Protein AF-A0A5K3EYW5-F1 (afdb_monomer)

Structure (mmCIF, N/CA/C/O backbone):
data_AF-A0A5K3EYW5-F1
#
_entry.id   AF-A0A5K3EYW5-F1
#
loop_
_atom_site.group_PDB
_atom_site.id
_atom_site.type_symbol
_atom_site.label_atom_id
_atom_site.label_alt_id
_atom_site.label_comp_id
_atom_site.label_asym_id
_atom_site.label_entity_id
_atom_site.label_seq_id
_atom_site.pdbx_PDB_ins_code
_atom_site.Cartn_x
_atom_site.Cartn_y
_atom_site.Cartn_z
_atom_site.occupancy
_atom_site.B_iso_or_equiv
_atom_site.auth_seq_id
_atom_site.auth_comp_id
_atom_site.auth_asym_id
_atom_site.auth_atom_id
_atom_site.pdbx_PDB_model_num
ATOM 1 N N . GLU A 1 1 ? -12.334 5.133 -18.309 1.00 54.31 1 GLU A N 1
ATOM 2 C CA . GLU A 1 1 ? -11.053 5.643 -17.779 1.00 54.31 1 GLU A CA 1
ATOM 3 C C . GLU A 1 1 ? -10.154 4.453 -17.454 1.00 54.31 1 GLU A C 1
ATOM 5 O O . GLU A 1 1 ? -10.692 3.412 -17.082 1.00 54.31 1 GLU A O 1
ATOM 10 N N . ALA A 1 2 ? -8.842 4.527 -17.692 1.00 65.31 2 ALA A N 1
ATOM 11 C CA . ALA A 1 2 ? -7.952 3.389 -17.445 1.00 65.31 2 ALA A CA 1
ATOM 12 C C . ALA A 1 2 ? -7.835 3.119 -15.934 1.00 65.31 2 ALA A C 1
ATOM 14 O O . ALA A 1 2 ? -7.694 4.049 -15.148 1.00 65.31 2 ALA A O 1
ATOM 15 N N . ALA A 1 3 ? -7.890 1.850 -15.519 1.00 84.19 3 ALA A N 1
ATOM 16 C CA . ALA A 1 3 ? -7.884 1.476 -14.099 1.00 84.19 3 ALA A CA 1
ATOM 17 C C . ALA A 1 3 ? -6.534 1.712 -13.394 1.00 84.19 3 ALA A C 1
ATOM 19 O O . ALA A 1 3 ? -6.457 1.608 -12.171 1.00 84.19 3 ALA A O 1
ATOM 20 N N . TYR A 1 4 ? -5.471 1.965 -14.156 1.00 91.25 4 TYR A N 1
ATOM 21 C CA . TYR A 1 4 ? -4.128 2.223 -13.658 1.00 91.25 4 TYR A CA 1
ATOM 22 C C . TYR A 1 4 ? -3.343 3.093 -14.642 1.00 91.25 4 TYR A C 1
ATOM 24 O O . TYR A 1 4 ? -3.682 3.172 -15.824 1.00 91.25 4 TYR A O 1
ATOM 32 N N . ASN A 1 5 ? -2.272 3.712 -14.152 1.00 94.25 5 ASN A N 1
ATOM 33 C CA . ASN A 1 5 ? -1.350 4.525 -14.936 1.00 94.25 5 ASN A CA 1
ATOM 34 C C . ASN A 1 5 ? 0.099 4.122 -14.633 1.00 94.25 5 ASN A C 1
ATOM 36 O O . ASN A 1 5 ? 0.437 3.852 -13.481 1.00 94.25 5 ASN A O 1
ATOM 40 N N . ILE A 1 6 ? 0.951 4.093 -15.657 1.00 94.44 6 ILE A N 1
ATOM 41 C CA . ILE A 1 6 ? 2.377 3.769 -15.533 1.00 94.44 6 ILE A CA 1
ATOM 42 C C . ILE A 1 6 ? 3.174 4.945 -16.085 1.00 94.44 6 ILE A C 1
ATOM 44 O O . ILE A 1 6 ? 3.004 5.326 -17.240 1.00 94.44 6 ILE A O 1
ATOM 48 N N . VAL A 1 7 ? 4.064 5.494 -15.265 1.00 95.75 7 VAL A N 1
ATOM 49 C CA . VAL A 1 7 ? 4.942 6.610 -15.618 1.00 95.75 7 VAL A CA 1
ATOM 50 C C . VAL A 1 7 ? 6.385 6.150 -15.476 1.00 95.75 7 VAL A C 1
ATOM 52 O O . VAL A 1 7 ? 6.764 5.607 -14.441 1.00 95.75 7 VAL A O 1
ATOM 55 N N . LEU A 1 8 ? 7.178 6.359 -16.523 1.00 95.81 8 LEU A N 1
ATOM 56 C CA . LEU A 1 8 ? 8.607 6.057 -16.555 1.00 95.81 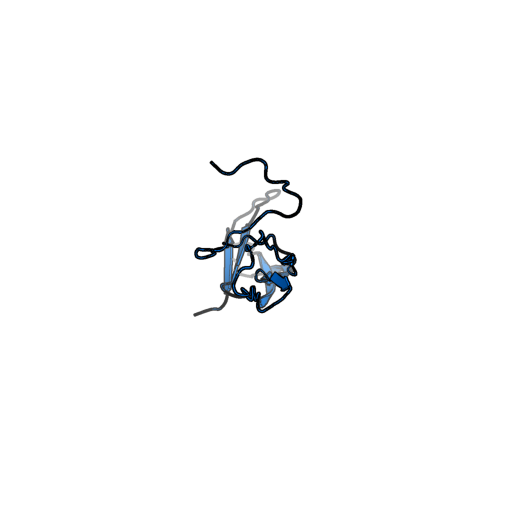8 LEU A CA 1
ATOM 57 C C . LEU A 1 8 ? 9.367 7.345 -16.867 1.00 95.81 8 LEU A C 1
ATOM 59 O O . LEU A 1 8 ? 9.082 7.971 -17.885 1.00 95.81 8 LEU A O 1
ATOM 63 N N . GLU A 1 9 ? 10.323 7.727 -16.025 1.00 96.12 9 GLU A N 1
ATOM 64 C CA . GLU A 1 9 ? 11.085 8.974 -16.169 1.00 96.12 9 GLU A CA 1
ATOM 65 C C . GLU A 1 9 ? 12.578 8.746 -15.857 1.00 96.12 9 GLU A C 1
ATOM 67 O O . GLU A 1 9 ? 12.886 8.349 -14.732 1.00 96.12 9 GLU A O 1
ATOM 72 N N . PRO A 1 10 ? 13.510 9.000 -16.800 1.00 94.75 10 PRO A N 1
ATOM 73 C CA . PRO A 1 10 ? 13.280 9.345 -18.208 1.00 94.75 10 PRO A CA 1
ATOM 74 C C . PRO A 1 10 ? 12.909 8.120 -19.069 1.00 94.75 10 PRO A C 1
ATOM 76 O O . PRO A 1 10 ? 13.362 7.006 -18.824 1.00 94.75 10 PRO A O 1
ATOM 79 N N . GLN A 1 11 ? 12.120 8.325 -20.133 1.00 92.31 11 GLN A N 1
ATOM 80 C CA . GLN A 1 11 ? 11.795 7.261 -21.107 1.00 92.31 11 GLN A CA 1
ATOM 81 C C . GLN A 1 11 ? 12.886 7.049 -22.166 1.00 92.31 11 GLN A C 1
ATOM 83 O O . GLN A 1 11 ? 12.983 5.976 -22.761 1.00 92.31 11 GLN A O 1
ATOM 88 N N . LYS A 1 12 ? 13.678 8.092 -22.433 1.00 91.12 12 LYS A N 1
ATOM 89 C CA . LYS A 1 12 ? 14.788 8.102 -23.384 1.00 91.12 12 LYS A CA 1
ATOM 90 C C . LYS A 1 12 ? 15.925 8.912 -22.782 1.00 91.12 12 LYS A C 1
ATOM 92 O O . LYS A 1 12 ? 15.690 9.953 -22.177 1.00 91.12 12 LYS A O 1
ATOM 97 N N . PHE A 1 13 ? 17.138 8.438 -22.991 1.00 91.75 13 PHE A N 1
ATOM 98 C CA . PHE A 1 13 ? 18.368 9.072 -22.552 1.00 91.75 13 PHE A CA 1
ATOM 99 C C . PHE A 1 13 ? 19.483 8.702 -23.533 1.00 91.75 13 PHE A C 1
ATOM 101 O O . PHE A 1 13 ? 19.337 7.766 -24.325 1.00 91.75 13 PHE A O 1
ATOM 108 N N . GLU A 1 14 ? 20.583 9.438 -23.478 1.00 90.56 14 GLU A N 1
ATOM 109 C CA . GLU A 1 14 ? 21.817 9.135 -24.198 1.00 90.56 14 GLU A CA 1
ATOM 110 C C . GLU A 1 14 ? 22.894 8.822 -23.161 1.00 90.56 14 GLU A C 1
ATOM 112 O O . GLU A 1 14 ? 22.913 9.438 -22.099 1.00 90.56 14 GLU A O 1
ATOM 117 N N . LEU A 1 15 ? 23.734 7.828 -23.446 1.00 89.94 15 LEU A N 1
ATOM 118 C CA . LEU A 1 15 ? 24.845 7.430 -22.585 1.00 89.94 15 LEU A CA 1
ATOM 119 C C . LEU A 1 15 ? 26.122 7.423 -23.412 1.00 89.94 15 LEU A C 1
ATOM 121 O O . LEU A 1 15 ? 26.166 6.813 -24.484 1.00 89.94 15 LEU A O 1
ATOM 125 N N . GLN A 1 16 ? 27.161 8.054 -22.888 1.00 90.38 16 GLN A N 1
ATOM 126 C CA . GLN A 1 16 ? 28.526 7.885 -23.357 1.00 90.38 16 GLN A CA 1
ATOM 127 C C . GLN A 1 16 ? 29.147 6.616 -22.751 1.00 90.38 16 GLN A C 1
ATOM 129 O O . GLN A 1 16 ? 28.612 6.035 -21.799 1.00 90.38 16 GLN A O 1
ATOM 134 N N . PRO A 1 17 ? 30.280 6.136 -23.294 1.00 89.38 17 PRO A N 1
ATOM 135 C CA . PRO A 1 17 ? 30.993 5.018 -22.697 1.00 89.38 17 PRO A CA 1
ATOM 136 C C . PRO A 1 17 ? 31.269 5.260 -21.209 1.00 89.38 17 PRO A C 1
ATOM 138 O O . PRO A 1 17 ? 31.772 6.317 -20.839 1.00 89.38 17 PRO A O 1
ATOM 141 N N . LEU A 1 18 ? 30.980 4.247 -20.385 1.00 93.00 18 LEU A N 1
ATOM 142 C CA . LEU A 1 18 ? 31.133 4.252 -18.920 1.00 93.00 18 LEU A CA 1
ATOM 143 C C . LEU A 1 18 ? 30.110 5.102 -18.141 1.00 93.00 18 LEU A C 1
ATOM 145 O O . LEU A 1 18 ? 30.221 5.187 -16.920 1.00 93.00 18 LEU A O 1
ATOM 149 N N . GLU A 1 19 ? 29.096 5.672 -18.797 1.00 94.50 19 GLU A N 1
ATOM 150 C CA . GLU A 1 19 ? 28.003 6.365 -18.109 1.00 94.50 19 GLU A CA 1
ATOM 151 C C . GLU A 1 19 ? 26.880 5.418 -17.662 1.00 94.50 19 GLU A C 1
ATOM 153 O O . GLU A 1 19 ? 26.658 4.338 -18.218 1.00 94.50 19 GLU A O 1
ATOM 158 N N . SER A 1 20 ? 26.127 5.867 -16.660 1.00 93.00 20 SER A N 1
ATOM 159 C CA . SER A 1 20 ? 24.922 5.216 -16.155 1.00 93.00 20 SER A CA 1
ATOM 160 C C . SER A 1 20 ? 23.821 6.243 -15.929 1.00 93.00 20 SER A C 1
ATOM 162 O O . SER A 1 20 ? 24.097 7.407 -15.642 1.00 93.00 20 SER A O 1
ATOM 164 N N . VAL A 1 21 ? 22.570 5.796 -15.996 1.00 92.88 21 VAL A N 1
ATOM 165 C CA . VAL A 1 21 ? 21.397 6.623 -15.711 1.00 92.88 21 VAL A CA 1
ATOM 166 C C . VAL A 1 21 ? 20.435 5.862 -14.815 1.00 92.88 21 VAL A C 1
ATOM 168 O O . VAL A 1 21 ? 20.185 4.672 -15.025 1.00 92.88 21 VAL A O 1
ATOM 171 N N . ASP A 1 22 ? 19.868 6.574 -13.851 1.00 94.38 22 ASP A N 1
ATOM 172 C CA . ASP A 1 22 ? 18.766 6.081 -13.041 1.00 94.38 22 ASP A CA 1
ATOM 173 C C . ASP A 1 22 ? 17.434 6.497 -13.666 1.00 94.38 22 ASP A C 1
ATOM 175 O O . ASP A 1 22 ? 17.286 7.600 -14.198 1.00 94.38 22 ASP A O 1
ATOM 179 N N . PHE A 1 23 ? 16.439 5.618 -13.579 1.00 92.25 23 PHE A N 1
ATOM 180 C CA . PHE A 1 23 ? 15.072 5.919 -13.987 1.00 92.25 23 PHE A CA 1
ATOM 181 C C . PHE A 1 23 ? 14.085 5.564 -12.876 1.00 92.25 23 PHE A C 1
ATOM 183 O O . PHE A 1 23 ? 14.276 4.616 -12.114 1.00 92.25 23 PHE A O 1
ATOM 190 N N . SER A 1 24 ? 12.994 6.320 -12.803 1.00 95.00 24 SER A N 1
ATOM 191 C CA . SER A 1 24 ? 11.890 6.095 -11.877 1.00 95.00 24 SER A CA 1
ATOM 192 C C . SER A 1 24 ? 10.709 5.481 -12.618 1.00 95.00 24 SER A C 1
ATOM 194 O O . SER A 1 24 ? 10.239 6.030 -13.614 1.00 95.00 24 SER A O 1
ATOM 196 N N . LEU A 1 25 ? 10.220 4.347 -12.120 1.00 95.19 25 LEU A N 1
ATOM 197 C CA . LEU A 1 25 ? 8.984 3.713 -12.566 1.00 95.19 25 LEU A CA 1
ATOM 198 C C . LEU A 1 25 ? 7.922 3.902 -11.483 1.00 95.19 25 LEU A C 1
ATOM 200 O O . LEU A 1 25 ? 8.040 3.350 -10.390 1.00 95.19 25 LEU A O 1
ATOM 204 N N . LYS A 1 26 ? 6.875 4.664 -11.790 1.00 95.62 26 LYS A N 1
ATOM 205 C CA . LYS A 1 26 ? 5.735 4.898 -10.900 1.00 95.62 26 LYS A CA 1
ATOM 206 C C . LYS A 1 26 ? 4.505 4.213 -11.476 1.00 95.62 26 LYS A C 1
ATOM 208 O O . LYS A 1 26 ? 4.149 4.434 -12.632 1.00 95.62 26 LYS A O 1
ATOM 213 N N . VAL A 1 27 ? 3.851 3.391 -10.664 1.00 95.25 27 VAL A N 1
ATOM 214 C CA . VAL A 1 27 ? 2.606 2.707 -11.023 1.00 95.25 27 VAL A CA 1
ATOM 215 C C . VAL A 1 27 ? 1.517 3.208 -10.086 1.00 95.25 27 VAL A C 1
ATOM 217 O O . VAL A 1 27 ? 1.684 3.186 -8.870 1.00 95.25 27 VAL A O 1
ATOM 220 N N . PHE A 1 28 ? 0.409 3.667 -10.653 1.00 93.75 28 PHE A N 1
ATOM 221 C CA . PHE A 1 28 ? -0.731 4.208 -9.923 1.00 93.75 28 PHE A CA 1
ATOM 222 C C . PHE A 1 28 ? -1.965 3.368 -10.218 1.00 93.75 28 PHE A C 1
ATOM 224 O O . PHE A 1 28 ? -2.184 2.986 -11.364 1.00 93.75 28 PHE A O 1
ATOM 231 N N . SER A 1 29 ? -2.795 3.128 -9.208 1.00 93.25 29 SER A N 1
ATOM 232 C CA . SER A 1 29 ? -4.064 2.416 -9.346 1.00 93.25 29 SER A CA 1
ATOM 233 C C . SER A 1 29 ? -5.126 3.090 -8.491 1.00 93.25 29 SER A C 1
ATOM 23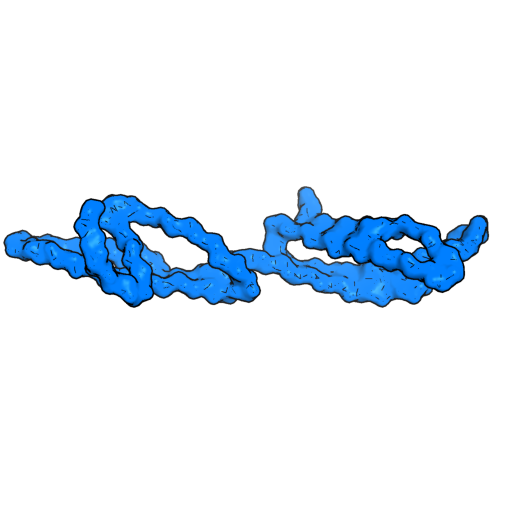5 O O . SER A 1 29 ? -4.855 3.436 -7.344 1.00 93.25 29 SER A O 1
ATOM 237 N N . SER A 1 30 ? -6.336 3.250 -9.026 1.00 90.75 30 SER A N 1
ATOM 238 C CA . SER A 1 30 ? -7.477 3.804 -8.281 1.00 90.75 30 SER A CA 1
ATOM 239 C C . SER A 1 30 ? -8.292 2.746 -7.532 1.00 90.75 30 SER A C 1
ATOM 241 O O . SER A 1 30 ? -9.223 3.082 -6.807 1.00 90.75 30 SER A O 1
ATOM 243 N N . ARG A 1 31 ? -7.963 1.462 -7.705 1.00 91.44 31 ARG A N 1
ATOM 244 C CA . ARG A 1 31 ? -8.672 0.334 -7.091 1.00 91.44 31 ARG A CA 1
ATOM 245 C C . ARG A 1 31 ? -7.718 -0.807 -6.737 1.00 91.44 31 ARG A C 1
ATOM 247 O O . ARG A 1 31 ? -6.633 -0.885 -7.326 1.00 91.44 31 ARG A O 1
ATOM 254 N N . PRO A 1 32 ? -8.126 -1.731 -5.856 1.00 91.94 32 PRO A N 1
ATOM 255 C CA . PRO A 1 32 ? -7.385 -2.961 -5.638 1.00 91.94 32 PRO A CA 1
ATOM 256 C C . PRO A 1 32 ? -7.319 -3.791 -6.917 1.00 91.94 32 PRO A C 1
ATOM 258 O O . PRO A 1 32 ? -8.350 -4.056 -7.538 1.00 91.94 32 PRO A O 1
ATOM 261 N N . GLN A 1 33 ? -6.115 -4.166 -7.335 1.00 94.38 33 GLN A N 1
ATOM 262 C CA . GLN A 1 33 ? -5.877 -5.045 -8.477 1.00 94.38 33 GLN A CA 1
ATOM 263 C C . GLN A 1 33 ? -4.408 -5.461 -8.544 1.00 94.38 33 GLN A C 1
ATOM 265 O O . GLN A 1 33 ? -3.511 -4.753 -8.084 1.00 94.38 33 GLN A O 1
ATOM 270 N N . LYS A 1 34 ? -4.164 -6.583 -9.217 1.00 94.69 34 LYS A N 1
ATOM 271 C CA . LYS A 1 34 ? -2.827 -7.007 -9.618 1.00 94.69 34 LYS A CA 1
ATOM 272 C C . LYS A 1 34 ? -2.536 -6.529 -11.036 1.00 94.69 34 LYS A C 1
ATOM 274 O O . LYS A 1 34 ? -3.318 -6.774 -11.951 1.00 94.69 34 LYS A O 1
ATOM 279 N N . ILE A 1 35 ? -1.401 -5.867 -11.212 1.00 95.25 35 ILE A N 1
ATOM 280 C CA . ILE A 1 35 ? -0.911 -5.371 -12.497 1.00 95.25 35 ILE A CA 1
ATOM 281 C C . ILE A 1 35 ? 0.361 -6.139 -12.836 1.00 95.25 35 ILE A C 1
ATOM 283 O O . ILE A 1 35 ? 1.212 -6.369 -11.977 1.00 95.25 35 ILE A O 1
ATOM 287 N N . THR A 1 36 ? 0.497 -6.568 -14.086 1.00 95.38 36 THR A N 1
ATOM 288 C CA . THR A 1 36 ? 1.702 -7.243 -14.577 1.00 95.38 36 THR A CA 1
ATOM 289 C C . THR A 1 36 ? 2.009 -6.761 -15.987 1.00 95.38 36 THR A C 1
ATOM 291 O O . THR A 1 36 ? 1.114 -6.699 -16.827 1.00 95.38 36 THR A O 1
ATOM 294 N N . PHE A 1 37 ? 3.259 -6.382 -16.237 1.00 94.12 37 PHE A N 1
ATOM 295 C CA . PHE A 1 37 ? 3.724 -5.896 -17.535 1.00 94.12 37 PHE A CA 1
ATOM 296 C C . PHE A 1 37 ? 5.226 -6.137 -17.704 1.00 94.12 37 PHE A C 1
ATOM 298 O O . PHE A 1 37 ? 5.938 -6.369 -16.730 1.00 94.12 37 PHE A O 1
ATOM 305 N N . ASN A 1 38 ? 5.716 -6.049 -18.942 1.00 95.25 38 ASN A N 1
ATOM 306 C CA . ASN A 1 38 ? 7.142 -6.174 -19.241 1.00 95.25 38 ASN A CA 1
ATOM 307 C C . ASN A 1 38 ? 7.737 -4.806 -19.570 1.00 95.25 38 ASN A C 1
ATOM 309 O O . ASN A 1 38 ? 7.300 -4.141 -20.512 1.00 95.25 38 ASN A O 1
ATOM 313 N N . LEU A 1 39 ? 8.767 -4.408 -18.827 1.00 94.75 39 LEU A N 1
ATOM 314 C CA . LEU A 1 39 ? 9.584 -3.243 -19.138 1.00 94.75 39 LEU A CA 1
ATOM 315 C C . LEU A 1 39 ? 10.694 -3.659 -20.108 1.00 94.75 39 LEU A C 1
ATOM 317 O O . LEU A 1 39 ? 11.517 -4.516 -19.785 1.00 94.75 39 LEU A O 1
ATOM 321 N N . LYS A 1 40 ? 10.714 -3.049 -21.295 1.00 94.25 40 LYS A N 1
ATOM 322 C CA . LYS A 1 40 ? 11.696 -3.325 -22.352 1.00 94.25 40 LYS A CA 1
ATOM 323 C C . LYS A 1 40 ? 12.579 -2.107 -22.586 1.00 94.25 40 LYS A C 1
ATOM 325 O O . LYS A 1 40 ? 12.074 -1.032 -22.897 1.00 94.25 40 LYS A O 1
ATOM 330 N N . CYS A 1 41 ? 13.888 -2.298 -22.482 1.00 91.94 41 CYS A N 1
ATOM 331 C CA . CYS A 1 41 ? 14.891 -1.285 -22.782 1.00 91.94 41 CYS A CA 1
ATOM 332 C C . CYS A 1 41 ? 15.528 -1.574 -24.143 1.00 91.94 41 CYS A C 1
ATOM 334 O O . CYS A 1 41 ? 16.075 -2.658 -24.368 1.00 91.94 41 CYS A O 1
ATOM 336 N N . PHE A 1 42 ? 15.462 -0.598 -25.043 1.00 92.38 42 PHE A N 1
ATOM 337 C CA . PHE A 1 42 ? 16.031 -0.685 -26.382 1.00 92.38 42 PHE A CA 1
ATOM 338 C C . PHE A 1 42 ? 17.195 0.292 -26.526 1.00 92.38 42 PHE A C 1
ATOM 340 O O . PHE A 1 42 ? 17.099 1.432 -26.082 1.00 92.38 42 PHE A O 1
ATOM 347 N N . THR A 1 43 ? 18.257 -0.135 -27.206 1.00 89.44 43 THR A N 1
ATOM 348 C CA . THR A 1 43 ? 19.303 0.760 -27.715 1.00 89.44 43 THR A CA 1
ATOM 349 C C . THR A 1 43 ? 19.027 1.104 -29.172 1.00 89.44 43 THR A C 1
ATOM 351 O O . THR A 1 43 ? 18.465 0.296 -29.921 1.00 89.44 43 THR A O 1
ATOM 354 N N . VAL A 1 44 ? 19.446 2.302 -29.563 1.00 86.31 44 VAL A N 1
ATOM 355 C CA . VAL A 1 44 ? 19.599 2.732 -30.949 1.00 86.31 44 VAL A CA 1
ATOM 356 C C . VAL A 1 44 ? 21.051 3.176 -31.086 1.00 86.31 44 VAL A C 1
ATOM 358 O O . VAL A 1 44 ? 21.456 4.120 -30.414 1.00 86.31 44 VAL A O 1
ATOM 361 N N . ILE A 1 45 ? 21.832 2.465 -31.899 1.00 76.12 45 ILE A N 1
ATOM 362 C CA . ILE A 1 45 ? 23.245 2.781 -32.146 1.00 76.12 45 ILE A CA 1
ATOM 363 C C . ILE A 1 45 ? 23.319 3.542 -33.468 1.00 76.12 45 ILE A C 1
ATOM 365 O O . ILE A 1 45 ? 23.050 2.964 -34.523 1.00 76.12 45 ILE A O 1
ATOM 369 N N . ASP A 1 46 ? 23.668 4.826 -33.384 1.00 64.56 46 ASP A N 1
ATOM 370 C CA . ASP A 1 46 ? 23.812 5.768 -34.498 1.00 64.56 46 ASP A CA 1
ATOM 371 C C . ASP A 1 46 ? 22.576 5.909 -35.417 1.00 64.56 46 ASP A C 1
ATOM 373 O O . ASP A 1 46 ? 21.556 5.228 -35.285 1.00 64.56 46 ASP A O 1
ATOM 377 N N . ASN A 1 47 ? 22.654 6.824 -36.390 1.00 61.16 47 ASN A N 1
ATOM 378 C CA . ASN A 1 47 ? 21.586 7.170 -37.347 1.00 61.16 47 ASN A CA 1
ATOM 379 C C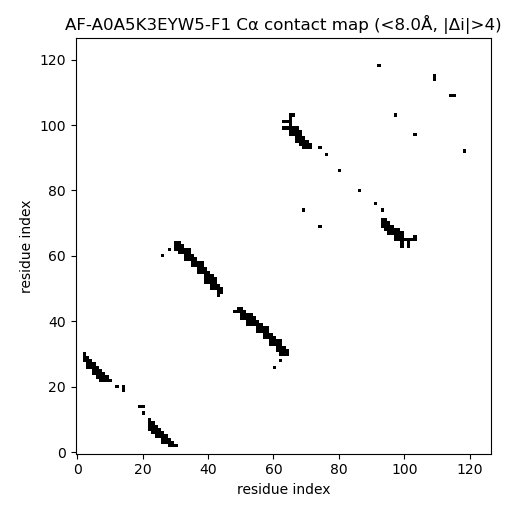 . ASN A 1 47 ? 21.133 6.019 -38.283 1.00 61.16 47 ASN A C 1
ATOM 381 O O . ASN A 1 47 ? 20.388 6.254 -39.232 1.00 61.16 47 ASN A O 1
ATOM 385 N N . HIS A 1 48 ? 21.536 4.773 -38.021 1.00 61.91 48 HIS A N 1
ATOM 386 C CA . HIS A 1 48 ? 21.151 3.585 -38.788 1.00 61.91 48 HIS A CA 1
ATOM 387 C C . HIS A 1 48 ? 19.813 2.972 -38.326 1.00 61.91 48 HIS A C 1
ATOM 389 O O . HIS A 1 48 ? 19.350 1.995 -38.905 1.00 61.91 48 HIS A O 1
ATOM 395 N N . GLY A 1 49 ? 19.163 3.537 -37.299 1.00 63.12 49 GLY A N 1
ATOM 396 C CA . GLY A 1 49 ? 17.737 3.316 -37.001 1.00 63.12 49 GLY A CA 1
ATOM 397 C C . GLY A 1 49 ? 17.344 1.935 -36.454 1.00 63.12 49 GLY A C 1
ATOM 398 O O . GLY A 1 49 ? 16.173 1.714 -36.139 1.00 63.12 49 GLY A O 1
ATOM 399 N N . HIS A 1 50 ? 18.284 1.003 -36.294 1.00 76.19 50 HIS A N 1
ATOM 400 C CA . HIS A 1 50 ? 17.985 -0.337 -35.791 1.00 76.19 50 HIS A CA 1
ATOM 401 C C . HIS A 1 50 ? 17.852 -0.351 -34.260 1.00 76.19 50 HIS A C 1
ATOM 403 O O . HIS A 1 50 ? 18.837 -0.268 -33.528 1.00 76.19 50 HIS A O 1
ATOM 409 N N . LYS A 1 51 ? 16.613 -0.501 -33.770 1.00 87.50 51 LYS A N 1
ATOM 410 C CA . LYS A 1 51 ? 16.326 -0.758 -32.350 1.00 87.50 51 LYS A CA 1
ATOM 411 C C . LYS A 1 51 ? 16.7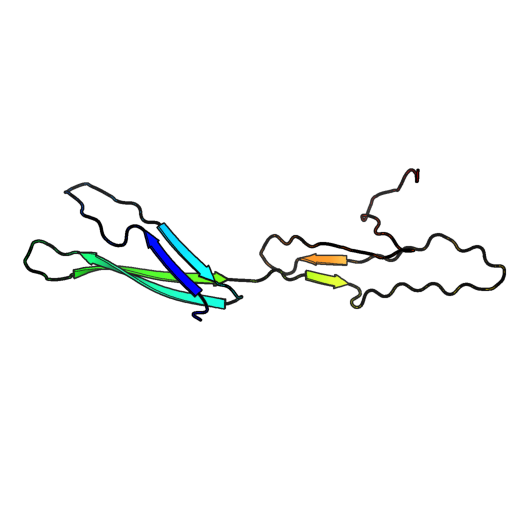42 -2.179 -31.977 1.00 87.50 51 LYS A C 1
ATOM 413 O O . LYS A 1 51 ? 16.219 -3.140 -32.541 1.00 87.50 51 LYS A O 1
ATOM 418 N N . ARG A 1 52 ? 17.607 -2.325 -30.972 1.00 89.44 52 ARG A N 1
ATOM 419 C CA . ARG A 1 52 ? 17.973 -3.625 -30.387 1.00 89.44 52 ARG A CA 1
ATOM 420 C C . ARG A 1 52 ? 17.526 -3.692 -28.932 1.00 89.44 52 ARG A C 1
ATOM 422 O O . ARG A 1 52 ? 17.791 -2.774 -28.164 1.00 89.44 52 ARG A O 1
ATOM 429 N N . LEU A 1 53 ? 16.858 -4.778 -28.543 1.00 92.50 53 LEU A N 1
ATOM 430 C CA . LEU A 1 53 ? 16.500 -5.025 -27.144 1.00 92.50 53 LEU A CA 1
ATOM 431 C C . LEU A 1 53 ? 17.776 -5.306 -26.337 1.00 92.50 53 LEU A C 1
ATOM 433 O O . LEU A 1 53 ? 18.518 -6.230 -26.667 1.00 92.50 53 LEU A O 1
ATOM 437 N N . ILE A 1 54 ? 18.026 -4.512 -25.296 1.00 91.50 54 ILE A N 1
ATOM 438 C CA . ILE A 1 54 ? 19.144 -4.711 -24.362 1.00 91.50 54 ILE A CA 1
ATOM 439 C C . ILE A 1 54 ? 18.685 -5.553 -23.176 1.00 91.50 54 ILE A C 1
ATOM 441 O O . ILE A 1 54 ? 19.386 -6.459 -22.728 1.00 91.50 54 ILE A O 1
ATOM 445 N N . LYS A 1 55 ? 17.503 -5.225 -22.646 1.00 91.62 55 LYS A N 1
ATOM 446 C CA . LYS A 1 55 ? 16.981 -5.818 -21.420 1.00 91.62 55 LYS A CA 1
ATOM 447 C C . LYS A 1 55 ? 15.463 -5.864 -21.451 1.00 91.62 55 LYS A C 1
ATOM 449 O O . LYS A 1 55 ? 14.814 -4.918 -21.892 1.00 91.62 55 LYS A O 1
ATOM 454 N N . GLU A 1 56 ? 14.917 -6.950 -20.930 1.00 95.81 56 GLU A N 1
ATOM 455 C CA . GLU A 1 56 ? 13.504 -7.089 -20.606 1.00 95.81 56 GLU A CA 1
ATOM 456 C C . GLU A 1 56 ? 13.384 -7.548 -19.152 1.00 95.81 56 GLU A C 1
ATOM 458 O O . GLU A 1 56 ? 14.122 -8.435 -18.716 1.00 95.81 56 GLU A O 1
ATOM 463 N N . CYS A 1 57 ? 12.478 -6.918 -18.409 1.00 94.69 57 CYS A N 1
ATOM 464 C CA . CYS A 1 57 ? 12.175 -7.245 -17.021 1.00 94.69 57 CYS A CA 1
ATOM 465 C C . CYS A 1 57 ? 10.658 -7.366 -16.853 1.00 94.69 57 CYS A C 1
ATOM 467 O O . CYS A 1 57 ? 9.922 -6.449 -17.224 1.00 94.69 57 CYS A O 1
ATOM 469 N N . ALA A 1 58 ? 10.193 -8.470 -16.268 1.00 96.00 58 ALA A 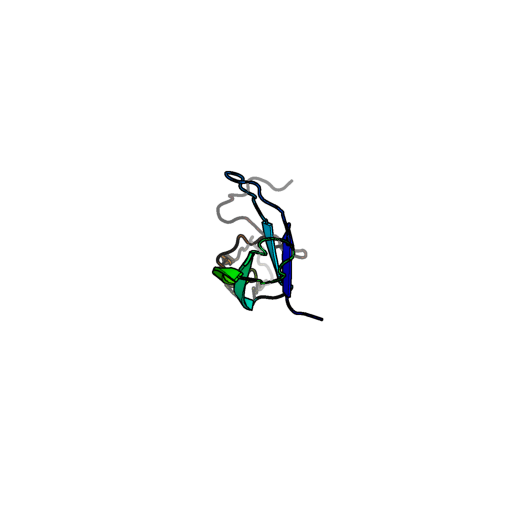N 1
ATOM 470 C CA . ALA A 1 58 ? 8.808 -8.597 -15.829 1.00 96.00 58 ALA A CA 1
ATOM 471 C C . ALA A 1 58 ? 8.606 -7.790 -14.541 1.00 96.00 58 ALA A C 1
ATOM 473 O O . ALA A 1 58 ? 9.384 -7.913 -13.594 1.00 96.00 58 ALA A O 1
ATOM 474 N N . VAL A 1 59 ? 7.565 -6.964 -14.513 1.00 95.25 59 VAL A N 1
ATOM 475 C CA . VAL A 1 59 ? 7.188 -6.134 -13.369 1.00 95.25 59 VAL A CA 1
ATOM 476 C C . VAL A 1 59 ? 5.784 -6.525 -12.934 1.00 95.25 59 VAL A C 1
ATOM 478 O O . VAL A 1 59 ? 4.863 -6.576 -13.751 1.00 95.25 59 VAL A O 1
ATOM 481 N N . SER A 1 60 ? 5.613 -6.774 -11.638 1.00 95.12 60 SER A N 1
ATOM 482 C CA . SER A 1 60 ? 4.307 -6.974 -11.018 1.00 95.12 60 SER A CA 1
ATOM 483 C C . SER A 1 60 ? 4.115 -6.008 -9.862 1.00 95.12 60 SER A C 1
ATOM 485 O O . SER A 1 60 ? 5.020 -5.836 -9.049 1.00 95.12 60 SER A O 1
ATOM 487 N N . ALA A 1 61 ? 2.925 -5.430 -9.769 1.00 93.56 61 ALA A N 1
ATOM 488 C CA . ALA A 1 61 ? 2.517 -4.598 -8.649 1.00 93.56 61 ALA A CA 1
ATOM 489 C C . ALA A 1 61 ? 1.132 -5.038 -8.179 1.00 93.56 61 ALA A C 1
ATOM 491 O O . ALA A 1 61 ? 0.218 -5.202 -8.992 1.00 93.56 61 ALA A O 1
ATOM 492 N N . GLU A 1 62 ? 0.986 -5.240 -6.876 1.00 93.69 62 GLU A N 1
ATOM 493 C CA . GLU A 1 62 ? -0.280 -5.594 -6.250 1.00 93.69 62 GLU A CA 1
ATOM 494 C C . GLU A 1 62 ? -0.781 -4.409 -5.432 1.00 93.69 62 GLU A C 1
ATOM 496 O O . GLU A 1 62 ? -0.145 -3.970 -4.477 1.00 93.69 62 GLU A O 1
ATOM 501 N N . PHE A 1 63 ? -1.912 -3.857 -5.860 1.00 92.94 63 PHE A N 1
ATOM 502 C CA . PHE A 1 63 ? -2.593 -2.779 -5.166 1.00 92.94 63 PHE A CA 1
ATOM 503 C C . PHE A 1 63 ? -3.685 -3.401 -4.310 1.00 92.94 63 PHE A C 1
ATOM 505 O O . PHE A 1 63 ? -4.592 -4.045 -4.838 1.00 92.94 63 PHE A O 1
ATOM 512 N N . ILE A 1 64 ? -3.597 -3.195 -3.001 1.00 92.44 64 ILE A N 1
ATOM 513 C CA . ILE A 1 64 ? -4.571 -3.670 -2.018 1.00 92.44 64 ILE A CA 1
ATOM 514 C C . ILE A 1 64 ? -5.277 -2.487 -1.356 1.00 92.44 64 ILE A C 1
ATOM 516 O O . ILE A 1 64 ? -4.773 -1.365 -1.371 1.00 92.44 64 ILE A O 1
ATOM 520 N N . GLN A 1 65 ? -6.464 -2.733 -0.801 1.00 90.44 65 GLN A N 1
ATOM 521 C CA . GLN A 1 65 ? -7.184 -1.756 0.019 1.00 90.44 65 GLN A CA 1
ATOM 522 C C . GLN A 1 65 ? -7.048 -2.092 1.504 1.00 90.44 65 GLN A C 1
ATOM 524 O O . GLN A 1 65 ? -6.879 -3.268 1.843 1.00 90.44 65 GLN A O 1
ATOM 529 N N . PRO A 1 66 ? -7.185 -1.088 2.387 1.00 90.62 66 PRO A N 1
ATOM 530 C CA . PRO A 1 66 ? -7.298 -1.331 3.814 1.00 90.62 66 PRO A CA 1
ATOM 531 C C . PRO A 1 66 ? -8.484 -2.251 4.098 1.00 90.62 66 PRO A C 1
ATOM 533 O O . PRO A 1 66 ? -9.559 -2.080 3.519 1.00 90.62 66 PRO A O 1
ATOM 536 N N . MET A 1 67 ? -8.306 -3.211 5.001 1.00 90.94 67 MET A N 1
ATOM 537 C CA . MET A 1 67 ? -9.381 -4.106 5.419 1.00 90.94 67 MET A CA 1
ATOM 538 C C . MET A 1 67 ? -9.344 -4.293 6.928 1.00 90.94 67 MET A C 1
ATOM 540 O O . MET A 1 67 ? -8.334 -4.715 7.494 1.00 90.94 67 MET A O 1
ATOM 544 N N . VAL A 1 68 ? -10.461 -3.990 7.582 1.00 92.50 68 VAL A N 1
ATOM 545 C CA . VAL A 1 68 ? -10.621 -4.158 9.026 1.00 92.50 68 VAL A CA 1
ATOM 546 C C . VAL A 1 68 ? -11.764 -5.110 9.327 1.00 92.50 68 VAL A C 1
ATOM 548 O O . VAL A 1 68 ? -12.808 -5.087 8.679 1.00 92.50 68 VAL A O 1
ATOM 551 N N . GLU A 1 69 ? -11.550 -5.938 10.334 1.00 94.56 69 GLU A N 1
ATOM 552 C CA . GLU A 1 69 ? -12.566 -6.775 10.943 1.00 94.56 69 GLU A CA 1
ATOM 553 C C . GLU A 1 69 ? -12.982 -6.133 12.268 1.00 94.56 69 GLU A C 1
ATOM 555 O O . GLU A 1 69 ? -12.132 -5.740 13.070 1.00 94.56 69 GLU A O 1
ATOM 560 N N . ILE A 1 70 ? -14.290 -6.000 12.479 1.00 93.06 70 ILE A N 1
ATOM 561 C CA . ILE A 1 70 ? -14.872 -5.462 13.710 1.00 93.06 70 ILE A CA 1
ATOM 562 C C . ILE A 1 70 ? -15.625 -6.603 14.387 1.00 93.06 70 ILE A C 1
ATOM 564 O O . ILE A 1 70 ? -16.385 -7.311 13.730 1.00 93.06 70 ILE A O 1
ATOM 568 N N . ILE A 1 71 ? -15.407 -6.805 15.684 1.00 93.81 71 ILE A N 1
ATOM 569 C CA . ILE A 1 71 ? -16.058 -7.869 16.451 1.00 93.81 71 ILE A CA 1
ATOM 570 C C . ILE A 1 71 ? -16.571 -7.290 17.777 1.00 93.81 71 ILE A C 1
ATOM 572 O O . ILE A 1 71 ? -15.767 -6.758 18.544 1.00 93.81 71 ILE A O 1
ATOM 576 N N . PRO A 1 72 ? -17.877 -7.417 18.082 1.00 92.25 72 PRO A N 1
ATOM 577 C CA . PRO A 1 72 ? -18.922 -7.974 17.217 1.00 92.25 72 PRO A CA 1
ATOM 578 C C . PRO A 1 72 ? -19.268 -7.041 16.042 1.00 92.25 72 PRO A C 1
ATOM 580 O O . PRO A 1 72 ? -19.140 -5.826 16.151 1.00 92.25 72 PRO A O 1
ATOM 583 N N . ASN A 1 73 ? -19.743 -7.604 14.929 1.00 91.12 73 ASN A N 1
ATOM 584 C CA . ASN A 1 73 ? -20.271 -6.851 13.788 1.00 91.12 73 ASN A CA 1
ATOM 585 C C . ASN A 1 73 ? -21.639 -7.434 13.372 1.00 91.12 73 ASN A C 1
ATOM 587 O O . ASN A 1 73 ? -21.684 -8.588 12.943 1.00 91.12 73 ASN A O 1
ATOM 591 N N . PRO A 1 74 ? -22.752 -6.687 13.509 1.00 90.69 74 PRO A N 1
ATOM 592 C CA . PRO A 1 74 ? -22.815 -5.284 13.919 1.00 90.69 74 PRO A CA 1
ATOM 593 C C . PRO A 1 74 ? -22.468 -5.079 15.399 1.00 90.69 74 PRO A C 1
ATOM 595 O O . PRO A 1 74 ? -22.773 -5.915 16.252 1.00 90.69 74 PRO A O 1
ATOM 598 N N . VAL A 1 75 ? -21.865 -3.929 15.707 1.00 89.19 75 VAL A N 1
ATOM 599 C CA . VAL A 1 75 ? -21.689 -3.478 17.091 1.00 89.19 75 VAL A CA 1
ATOM 600 C C . VAL A 1 75 ? -23.055 -3.040 17.612 1.00 89.19 75 VAL A C 1
ATOM 602 O O . VAL A 1 75 ? -23.601 -2.027 17.181 1.00 89.19 75 VAL A O 1
ATOM 605 N N . GLY A 1 76 ? -23.627 -3.818 18.527 1.00 88.19 76 GLY A N 1
ATOM 606 C CA . GLY A 1 76 ? -24.879 -3.485 19.197 1.00 88.19 76 GLY A CA 1
ATOM 607 C C . GLY A 1 76 ? -24.660 -3.337 20.692 1.00 88.19 76 GLY A C 1
ATOM 608 O O . GLY A 1 76 ? -24.298 -4.316 21.333 1.00 88.19 76 GLY A O 1
ATOM 609 N N . PHE A 1 77 ? -24.934 -2.149 21.230 1.00 87.38 77 PHE A N 1
ATOM 610 C CA . PHE A 1 77 ? -24.892 -1.867 22.663 1.00 87.38 77 PHE A CA 1
ATOM 611 C C . PHE A 1 77 ? -26.299 -1.526 23.163 1.00 87.38 77 PHE A C 1
ATOM 613 O O . PHE A 1 77 ? -26.954 -0.624 22.636 1.00 87.38 77 PHE A O 1
ATOM 620 N N . ARG A 1 78 ? -26.807 -2.280 24.144 1.00 85.38 78 ARG A N 1
ATOM 621 C CA . ARG A 1 78 ? -28.163 -2.113 24.690 1.00 85.38 78 ARG A CA 1
ATOM 622 C C . ARG A 1 78 ? -28.160 -2.349 26.192 1.00 85.38 78 ARG A C 1
ATOM 624 O O . ARG A 1 78 ? -27.577 -3.320 26.659 1.00 85.38 78 ARG A O 1
ATOM 631 N N . ILE A 1 79 ? -28.877 -1.496 26.920 1.00 84.12 79 ILE A N 1
ATOM 632 C CA . ILE A 1 79 ? -29.109 -1.640 28.358 1.00 84.12 79 ILE A CA 1
ATOM 633 C C . ILE A 1 79 ? -30.620 -1.631 28.584 1.00 84.12 79 ILE A C 1
ATOM 635 O O . ILE A 1 79 ? -31.306 -0.699 28.164 1.00 84.12 79 ILE A O 1
ATOM 639 N N . LEU A 1 80 ? -31.141 -2.668 29.238 1.00 84.25 80 LEU A N 1
ATOM 640 C CA . LEU A 1 80 ? -32.518 -2.682 29.719 1.00 84.25 80 LEU A CA 1
ATOM 641 C C . LEU A 1 80 ? -32.541 -2.010 31.094 1.00 84.25 80 LEU A C 1
ATOM 643 O O . LEU A 1 80 ? -31.920 -2.512 32.024 1.00 84.25 80 LEU A O 1
ATOM 647 N N . LYS A 1 81 ? -33.240 -0.880 31.224 1.00 82.19 81 LYS A N 1
ATOM 648 C CA . LYS A 1 81 ? -33.428 -0.217 32.518 1.00 82.19 81 LYS A CA 1
ATOM 649 C C . LYS A 1 81 ? -34.701 -0.733 33.184 1.00 82.19 81 LYS A C 1
ATOM 651 O O . LYS A 1 81 ? -35.788 -0.564 32.632 1.00 82.19 81 LYS A O 1
ATOM 656 N N . VAL A 1 82 ? -34.567 -1.308 34.373 1.00 87.00 82 VAL A N 1
ATOM 657 C CA . VAL A 1 82 ? -35.701 -1.688 35.225 1.00 87.00 82 VAL A CA 1
ATOM 658 C C . VAL A 1 82 ? -36.111 -0.482 36.091 1.00 87.00 82 VAL A C 1
ATOM 660 O O . VAL A 1 82 ? -35.239 0.298 36.491 1.00 87.00 82 VAL A O 1
ATOM 663 N N . PRO A 1 83 ? -37.415 -0.261 36.361 1.00 84.75 83 PRO A N 1
ATOM 664 C CA . PRO A 1 83 ? -37.852 0.741 37.333 1.00 84.75 83 PRO A CA 1
ATOM 665 C C . PRO A 1 83 ? -37.148 0.553 38.684 1.00 84.75 83 PRO A C 1
ATOM 667 O O . PRO A 1 83 ? -36.887 -0.574 39.091 1.00 84.75 83 PRO A O 1
ATOM 670 N N . ASP A 1 84 ? -36.815 1.662 39.343 1.00 85.75 84 ASP A N 1
ATOM 671 C CA . ASP A 1 84 ? -36.117 1.717 40.640 1.00 85.75 84 ASP A CA 1
ATOM 672 C C . ASP A 1 84 ? -34.654 1.218 40.657 1.00 85.75 84 ASP A C 1
ATOM 674 O O . ASP A 1 84 ? -33.980 1.306 41.686 1.00 85.75 84 ASP A O 1
ATOM 678 N N . GLU A 1 85 ? -34.104 0.785 39.515 1.00 84.25 85 GLU A N 1
ATOM 679 C CA . GLU A 1 85 ? -32.693 0.412 39.393 1.00 84.25 85 GLU A CA 1
ATOM 680 C C . GLU A 1 85 ? -31.805 1.620 39.035 1.00 84.25 85 GLU A C 1
ATOM 682 O O . GLU A 1 85 ? -32.045 2.358 38.069 1.00 84.25 85 GLU A O 1
ATOM 687 N N . ILE A 1 86 ? -30.733 1.812 39.810 1.00 82.06 86 ILE A N 1
ATOM 688 C CA . ILE A 1 86 ? -29.686 2.795 39.508 1.00 82.06 86 ILE A CA 1
ATOM 689 C C . ILE A 1 86 ? -28.828 2.240 38.368 1.00 82.06 86 ILE A C 1
ATOM 691 O O . ILE A 1 86 ? -28.142 1.230 38.534 1.00 82.06 86 ILE A O 1
ATOM 695 N N . LEU A 1 87 ? -28.845 2.924 37.222 1.00 79.94 87 LEU A N 1
ATOM 696 C CA . LEU A 1 87 ? -28.052 2.544 36.056 1.00 79.94 87 LEU A CA 1
ATOM 697 C C . LEU A 1 87 ? -26.559 2.648 36.396 1.00 79.94 87 LEU A C 1
ATOM 699 O O . LEU A 1 87 ? -26.074 3.717 36.769 1.00 79.94 87 LEU A O 1
ATOM 703 N N . ARG A 1 88 ? -25.838 1.534 36.283 1.00 81.62 88 ARG A N 1
ATOM 704 C CA . ARG A 1 88 ? -24.381 1.502 36.452 1.00 81.62 88 ARG A CA 1
ATOM 705 C C . ARG A 1 88 ? -23.697 1.766 35.115 1.00 81.62 88 ARG A C 1
ATOM 707 O O . ARG A 1 88 ? -24.306 1.612 34.059 1.00 81.62 88 ARG A O 1
ATOM 714 N N . GLU A 1 89 ? -22.428 2.154 35.166 1.00 81.38 89 GLU A N 1
ATOM 715 C CA . GLU A 1 89 ? -21.594 2.214 33.967 1.00 81.38 89 GLU A CA 1
ATOM 716 C C . GLU A 1 89 ? -21.455 0.799 33.388 1.00 81.38 89 GLU A C 1
ATOM 718 O O . GLU A 1 89 ? -21.063 -0.134 34.091 1.00 81.38 89 GLU A O 1
ATOM 723 N N . VAL A 1 90 ? -21.815 0.637 32.116 1.00 85.50 90 VAL A N 1
ATOM 724 C CA . VAL A 1 90 ? -21.689 -0.623 31.380 1.00 85.50 90 VAL A CA 1
ATOM 725 C C . VAL A 1 90 ? -20.805 -0.358 30.173 1.00 85.50 90 VAL A C 1
ATOM 727 O O . VAL A 1 90 ? -20.988 0.634 29.470 1.00 85.50 90 VAL A O 1
ATOM 730 N N . SER A 1 91 ? -19.856 -1.251 29.927 1.00 87.62 91 SER A N 1
ATOM 731 C CA . SER A 1 91 ? -18.983 -1.218 28.760 1.00 87.62 91 SER A CA 1
ATOM 732 C C . SER A 1 91 ? -19.085 -2.530 28.000 1.00 87.62 91 SER A C 1
ATOM 734 O O . SER A 1 91 ? -19.320 -3.587 28.583 1.00 87.62 91 SER A O 1
ATOM 736 N N . GLN A 1 92 ? -18.882 -2.455 26.692 1.00 88.62 92 GLN A N 1
ATOM 737 C CA . GLN A 1 92 ? -18.762 -3.614 25.824 1.00 88.62 92 GLN A CA 1
ATOM 738 C C . GLN A 1 92 ? -17.458 -3.495 25.053 1.00 88.62 92 GLN A C 1
ATOM 740 O O . GLN A 1 92 ? -17.200 -2.462 24.432 1.00 88.62 92 GLN A O 1
ATOM 745 N N . ASP A 1 93 ? -16.666 -4.560 25.077 1.00 91.06 93 ASP A N 1
ATOM 746 C CA . ASP A 1 93 ? -15.433 -4.608 24.309 1.00 91.06 93 ASP A CA 1
ATOM 747 C C . ASP A 1 93 ? -15.739 -4.777 22.821 1.00 91.06 93 ASP A C 1
ATOM 749 O O . ASP A 1 93 ? -16.595 -5.569 22.413 1.00 91.06 93 ASP A O 1
ATOM 753 N N . ILE A 1 94 ? -15.014 -4.010 22.010 1.00 91.31 94 ILE A N 1
ATOM 754 C CA . ILE A 1 94 ? -15.045 -4.092 20.555 1.00 91.31 94 ILE A CA 1
ATOM 755 C C . ILE A 1 94 ? -13.612 -4.325 20.100 1.00 91.31 94 ILE A C 1
ATOM 757 O O . ILE A 1 9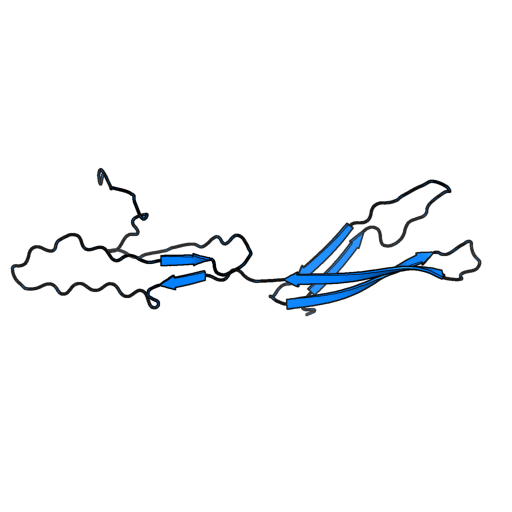4 ? -12.723 -3.513 20.364 1.00 91.31 94 ILE A O 1
ATOM 761 N N . LEU A 1 95 ? -13.388 -5.428 19.396 1.00 91.44 95 LEU A N 1
ATOM 762 C CA . LEU A 1 95 ? -12.118 -5.702 18.747 1.00 91.44 95 LEU A CA 1
ATOM 763 C C . LEU A 1 95 ? -12.160 -5.138 17.329 1.00 91.44 95 LEU A C 1
ATOM 765 O O . LEU A 1 95 ? -12.999 -5.536 16.525 1.00 91.44 95 LEU A O 1
ATOM 769 N N . ILE A 1 96 ? -11.229 -4.238 17.022 1.00 91.50 96 ILE A N 1
ATOM 770 C CA . ILE A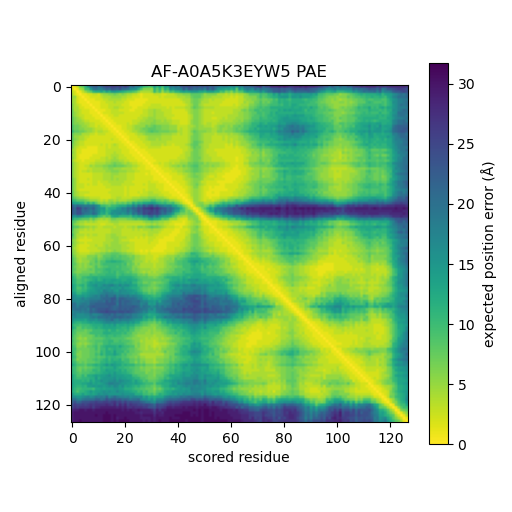 1 96 ? -10.977 -3.760 15.662 1.00 91.50 96 ILE A CA 1
ATOM 771 C C . ILE A 1 96 ? -9.614 -4.296 15.245 1.00 91.50 96 ILE A C 1
ATOM 773 O O . ILE A 1 96 ? -8.586 -3.919 15.810 1.00 91.50 96 ILE A O 1
ATOM 777 N N . LYS A 1 97 ? -9.603 -5.194 14.264 1.00 92.88 97 LYS A N 1
ATOM 778 C CA . LYS A 1 97 ? -8.398 -5.865 13.785 1.00 92.88 97 LYS A CA 1
ATOM 779 C C . LYS A 1 97 ? -8.122 -5.464 12.344 1.00 92.88 97 LYS A C 1
ATOM 781 O O . LYS A 1 97 ? -8.965 -5.654 11.473 1.00 92.88 97 LYS A O 1
ATOM 786 N N . ASN A 1 98 ? -6.923 -4.955 12.075 1.00 93.88 98 ASN A N 1
ATOM 787 C CA . ASN A 1 98 ? -6.450 -4.833 10.700 1.00 93.88 98 ASN A CA 1
ATOM 788 C C . ASN A 1 98 ? -6.165 -6.237 10.148 1.00 93.88 98 ASN A C 1
ATOM 790 O O . ASN A 1 98 ? -5.396 -6.998 10.735 1.00 93.88 98 ASN A O 1
ATOM 794 N N . THR A 1 99 ? -6.816 -6.574 9.042 1.00 94.06 99 THR A N 1
ATOM 795 C CA . THR A 1 99 ? -6.666 -7.857 8.335 1.00 94.06 99 THR A CA 1
ATOM 796 C C . THR A 1 99 ? -5.940 -7.699 7.001 1.00 94.06 99 THR A C 1
ATOM 798 O O . THR A 1 99 ? -5.674 -8.689 6.329 1.00 94.06 99 THR A O 1
ATOM 801 N N . SER A 1 100 ? -5.594 -6.464 6.631 1.00 90.25 100 SER A N 1
ATOM 802 C CA . SER A 1 100 ? -4.774 -6.153 5.464 1.00 90.25 100 SER A CA 1
ATOM 803 C C . SER A 1 100 ? -3.293 -6.040 5.823 1.00 90.25 100 SER A C 1
ATOM 805 O O . SER A 1 100 ? -2.927 -5.764 6.965 1.00 90.25 100 SER A O 1
ATOM 807 N N . GLU A 1 101 ? -2.434 -6.199 4.820 1.00 89.44 101 GLU A N 1
ATOM 808 C CA . GLU A 1 101 ? -0.977 -6.069 4.963 1.00 89.44 101 GLU A CA 1
ATOM 809 C C . GLU A 1 101 ? -0.494 -4.608 4.953 1.00 89.44 101 GLU A C 1
ATOM 811 O O . GLU A 1 101 ? 0.703 -4.345 5.053 1.00 89.44 101 GLU A O 1
ATOM 816 N N . ILE A 1 102 ? -1.410 -3.641 4.846 1.00 89.38 102 ILE A N 1
ATOM 817 C CA . ILE A 1 102 ? -1.081 -2.214 4.829 1.00 89.38 102 ILE A CA 1
ATOM 818 C C . ILE A 1 102 ? -1.462 -1.530 6.146 1.00 89.38 102 ILE A C 1
ATOM 820 O O . ILE A 1 102 ? -2.506 -1.844 6.733 1.00 89.38 102 ILE A O 1
ATOM 824 N N . PRO A 1 103 ? -0.657 -0.555 6.615 1.00 91.06 103 PRO A N 1
ATOM 825 C CA . PRO A 1 103 ? -1.045 0.310 7.720 1.00 91.06 103 PRO A CA 1
ATOM 826 C C . PRO A 1 103 ? -2.395 0.963 7.430 1.00 91.06 103 PRO A C 1
ATOM 828 O O . PRO A 1 103 ? -2.593 1.569 6.378 1.00 91.06 103 PRO A O 1
ATOM 831 N N . THR A 1 104 ? -3.330 0.816 8.364 1.00 88.88 104 THR A N 1
ATOM 832 C CA . THR A 1 104 ? -4.704 1.286 8.198 1.00 88.88 104 THR A CA 1
ATOM 833 C C . THR A 1 104 ? -5.029 2.308 9.272 1.00 88.88 104 THR A C 1
ATOM 835 O O . THR A 1 104 ? -4.927 2.018 10.462 1.00 88.88 104 THR A O 1
ATOM 838 N N . THR A 1 105 ? -5.461 3.487 8.836 1.00 89.44 105 THR A N 1
ATOM 839 C CA . THR A 1 105 ? -6.012 4.533 9.698 1.00 89.44 105 THR A CA 1
ATOM 840 C C . THR A 1 105 ? -7.511 4.606 9.453 1.00 89.44 105 THR A C 1
ATOM 842 O O . THR A 1 105 ? -7.954 4.566 8.307 1.00 89.44 105 THR A O 1
ATOM 845 N N . PHE A 1 106 ? -8.299 4.726 10.515 1.00 84.75 106 PHE A N 1
ATOM 846 C CA . PHE A 1 106 ? -9.748 4.860 10.429 1.00 84.75 106 PHE A CA 1
ATOM 847 C C . PHE A 1 106 ? -10.235 5.951 11.380 1.00 84.75 106 PHE A C 1
ATOM 849 O O . PHE A 1 106 ? -9.604 6.237 12.398 1.00 84.75 106 PHE A O 1
ATOM 856 N N . LEU A 1 107 ? -11.363 6.564 11.028 1.00 88.69 107 LEU A N 1
ATOM 857 C CA . LEU A 1 107 ? -12.056 7.533 11.864 1.00 88.69 107 LEU A CA 1
ATOM 858 C C . LEU A 1 107 ? -13.193 6.817 12.592 1.00 88.69 107 LEU A C 1
ATOM 860 O O . LEU A 1 107 ? -14.029 6.180 11.954 1.00 88.69 107 LEU A O 1
ATOM 864 N N . LEU A 1 108 ? -13.221 6.928 13.918 1.00 87.12 108 LEU A N 1
ATOM 865 C CA . LEU A 1 108 ? -14.341 6.471 14.732 1.00 87.12 108 LEU A CA 1
ATOM 866 C C . LEU A 1 108 ? -15.189 7.670 15.142 1.00 87.12 108 LEU A C 1
ATOM 868 O O . LEU A 1 108 ? -14.669 8.675 15.624 1.00 87.12 108 LEU A O 1
ATOM 872 N N . THR A 1 109 ? -16.500 7.546 14.983 1.00 88.81 109 THR A N 1
ATOM 873 C CA . THR A 1 109 ? -17.473 8.537 15.442 1.00 88.81 109 THR A CA 1
ATOM 874 C C . THR A 1 109 ? -18.558 7.807 16.206 1.00 88.81 109 THR A C 1
ATOM 876 O O . THR A 1 109 ? -18.997 6.733 15.797 1.00 88.81 109 THR A O 1
ATOM 879 N N . ILE A 1 110 ? -18.941 8.367 17.346 1.00 87.94 110 ILE A N 1
ATOM 880 C CA . ILE A 1 110 ? -19.992 7.833 18.196 1.00 87.94 110 ILE A CA 1
ATOM 881 C C . ILE A 1 110 ? -20.845 8.990 18.681 1.00 87.94 110 ILE A C 1
ATOM 883 O O . ILE A 1 110 ? -20.319 10.012 19.125 1.00 87.94 110 ILE A O 1
ATOM 887 N N . ASP A 1 111 ? -22.154 8.830 18.555 1.00 87.31 111 ASP A N 1
ATOM 888 C CA . ASP A 1 111 ? -23.094 9.846 18.993 1.00 87.31 111 ASP A CA 1
ATOM 889 C C . ASP A 1 111 ? -23.404 9.672 20.490 1.00 87.31 111 ASP A C 1
ATOM 891 O O . ASP A 1 111 ? -23.456 8.539 20.995 1.00 87.31 111 ASP A O 1
ATOM 895 N N . PRO A 1 112 ? -23.649 10.774 21.222 1.00 82.88 112 PRO A N 1
ATOM 896 C CA . PRO A 1 112 ? -24.146 10.706 22.588 1.00 82.88 112 PRO A CA 1
ATOM 897 C C . PRO A 1 112 ? -25.402 9.822 22.685 1.00 82.88 112 PRO A C 1
ATOM 899 O O . PRO A 1 112 ? -26.241 9.839 21.781 1.00 82.88 112 PRO A O 1
ATOM 902 N N . PRO A 1 113 ? -25.578 9.069 23.785 1.00 84.94 113 PRO A N 1
ATOM 903 C CA . PRO A 1 113 ? -24.859 9.176 25.060 1.00 84.94 113 PRO A CA 1
ATOM 904 C C . PRO A 1 113 ? -23.595 8.301 25.184 1.00 84.94 113 PRO A C 1
ATOM 906 O O . PRO A 1 113 ? -23.083 8.142 26.291 1.00 84.94 113 PRO A O 1
ATOM 909 N N . PHE A 1 114 ? -23.102 7.693 24.103 1.00 86.19 114 PHE A N 1
ATOM 910 C CA . PHE A 1 114 ? -22.019 6.708 24.175 1.00 86.19 114 PHE A CA 1
ATOM 911 C C . PHE A 1 114 ? -20.635 7.333 23.936 1.00 86.19 114 PHE A C 1
ATOM 913 O O . PHE A 1 114 ? -20.509 8.372 23.293 1.00 86.19 114 PHE A O 1
ATOM 920 N N . PHE A 1 115 ? -19.582 6.681 24.435 1.00 86.44 115 PHE A N 1
ATOM 921 C CA . PHE A 1 115 ? -18.189 7.076 24.210 1.00 86.44 115 PHE A CA 1
ATOM 922 C C . PHE A 1 115 ? -17.285 5.846 24.079 1.00 86.44 115 PHE A C 1
ATOM 924 O O . PHE A 1 115 ? -17.603 4.768 24.583 1.00 86.44 115 PHE A O 1
ATOM 931 N N . PHE A 1 116 ? -16.140 6.003 23.412 1.00 86.62 116 PHE A N 1
ATOM 932 C CA . PHE A 1 116 ? -15.118 4.959 23.343 1.00 86.62 116 PHE A CA 1
ATOM 933 C C . PHE A 1 116 ? -14.146 5.081 24.515 1.00 86.62 116 PHE A C 1
ATOM 935 O O . PHE A 1 116 ? -13.666 6.171 24.823 1.00 86.62 116 PHE A O 1
ATOM 942 N N . ARG A 1 117 ? -13.797 3.947 25.125 1.00 85.25 117 ARG A N 1
ATOM 943 C CA . ARG A 1 117 ? -12.703 3.845 26.094 1.00 85.25 117 ARG A CA 1
ATOM 944 C C . ARG A 1 117 ? -11.586 2.984 25.489 1.00 85.25 117 ARG A C 1
ATOM 946 O O . ARG A 1 117 ? -11.870 1.858 25.084 1.00 85.25 117 ARG A O 1
ATOM 953 N N . PRO A 1 118 ? -10.332 3.467 25.420 1.00 81.00 118 PRO A N 1
ATOM 954 C CA . PRO A 1 118 ? -9.203 2.636 25.014 1.00 81.00 118 PRO A CA 1
ATOM 955 C C . PRO A 1 118 ? -9.058 1.401 25.912 1.00 81.00 118 PRO A C 1
ATOM 957 O O . PRO A 1 118 ? -9.140 1.492 27.139 1.00 81.00 118 PRO A O 1
ATOM 960 N N . HIS A 1 119 ? -8.812 0.237 25.313 1.00 72.12 119 HIS A N 1
ATOM 961 C CA . HIS A 1 119 ? -8.593 -0.986 26.081 1.00 72.12 119 HIS A CA 1
ATOM 962 C C . HIS A 1 119 ? -7.359 -0.829 26.986 1.00 72.12 119 HIS A C 1
ATOM 964 O O . HIS A 1 119 ? -6.273 -0.489 26.518 1.00 72.12 119 HIS A O 1
ATOM 970 N N . GLY A 1 120 ? -7.525 -1.067 28.289 1.00 67.38 120 GLY A N 1
ATOM 971 C CA . GLY A 1 120 ? -6.462 -0.910 29.285 1.00 67.38 120 GLY A CA 1
ATOM 972 C C . GLY A 1 120 ? -6.275 0.510 29.833 1.00 67.38 120 GLY A C 1
ATOM 973 O O . GLY A 1 120 ? -5.429 0.701 30.705 1.00 67.38 120 GLY A O 1
ATOM 974 N N . SER A 1 121 ? -7.059 1.506 29.398 1.00 55.59 121 SER A N 1
ATOM 975 C CA . SER A 1 121 ? -7.083 2.800 30.086 1.00 55.59 121 SER A CA 1
ATOM 976 C C . SER A 1 121 ? -8.006 2.725 31.304 1.00 55.59 121 SER A C 1
ATOM 978 O O . SER A 1 121 ? -9.232 2.762 31.174 1.00 55.59 121 SER A O 1
ATOM 980 N N . THR A 1 122 ? -7.426 2.644 32.498 1.00 46.16 122 THR A N 1
ATOM 981 C CA . THR A 1 122 ? -8.137 2.946 33.744 1.00 46.16 122 THR A CA 1
ATOM 982 C C . THR A 1 122 ? -8.422 4.445 33.739 1.00 46.16 122 THR A C 1
ATOM 984 O O . THR A 1 122 ? -7.507 5.244 33.921 1.00 46.16 122 THR A O 1
ATOM 987 N N . THR A 1 123 ? -9.656 4.869 33.471 1.00 47.75 123 THR A N 1
ATOM 988 C CA . THR A 1 123 ? -9.979 6.298 33.550 1.00 47.75 123 THR A CA 1
ATOM 989 C C . THR A 1 123 ? -9.898 6.739 35.011 1.00 47.75 123 THR A C 1
ATOM 991 O O . THR A 1 123 ? -10.778 6.417 35.805 1.00 47.75 123 THR A O 1
ATOM 994 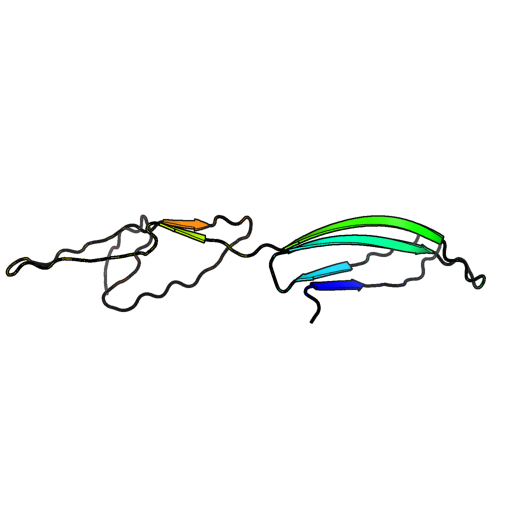N N . GLN A 1 124 ? -8.863 7.503 35.365 1.00 40.56 124 GLN A N 1
ATOM 995 C CA . GLN A 1 124 ? -9.034 8.551 36.361 1.00 40.56 124 GLN A CA 1
ATOM 996 C C . GLN A 1 124 ? -9.586 9.794 35.655 1.00 40.56 124 GLN A C 1
ATOM 998 O O . GLN A 1 124 ? -8.935 10.370 34.793 1.00 40.56 124 GLN A O 1
ATOM 1003 N N . GLN A 1 125 ? -10.792 10.146 36.098 1.00 34.22 125 GLN A N 1
ATOM 1004 C CA . GLN A 1 125 ? -11.434 11.461 36.110 1.00 34.22 125 GLN A CA 1
ATOM 1005 C C . GLN A 1 125 ? -11.972 12.049 34.796 1.00 34.22 125 GLN A C 1
ATOM 1007 O O . GLN A 1 125 ? -11.253 12.522 33.924 1.00 34.22 125 GLN A O 1
ATOM 1012 N N . LEU A 1 126 ? -13.308 12.081 34.764 1.00 35.00 126 LEU A N 1
ATOM 1013 C CA . LEU A 1 126 ? -14.121 13.117 34.136 1.00 35.00 126 LEU A CA 1
ATOM 1014 C C . LEU A 1 126 ? -13.792 14.483 34.766 1.00 35.00 126 LEU A C 1
ATOM 1016 O O . LEU A 1 126 ? -13.803 14.598 35.994 1.00 35.00 126 LEU A O 1
ATOM 1020 N N . VAL A 1 127 ? -13.572 15.496 33.927 1.00 32.12 127 VAL A N 1
ATOM 1021 C CA . VAL A 1 127 ? -13.857 16.910 34.224 1.00 32.12 127 VAL A CA 1
ATOM 1022 C C . VAL A 1 127 ? -14.750 17.425 33.110 1.00 32.12 127 VAL A C 1
ATOM 1024 O O . VAL A 1 127 ? -14.410 17.148 31.937 1.00 32.12 127 VAL A O 1
#

Secondary structure (DSSP, 8-state):
--SEEEEEE-SS----TT-----EEEEEESSSEEEEEEEEEEEE-GGG--EEEEEEEEEEEEE----EEEESSS-----PPPTT--PPP-----EEEE-SSS---------TT-----TT-------

InterPro domains:
  IPR033305 Hydrocephalus-inducing-like [PTHR23053] (8-116)

Sequence (127 aa):
EAAYNIVLEPQKFELQPLESVDFSLKVFSSRPQKITFNLKCFTVIDNHGHKRLIKECAVSAEFIQPMVEIIPNPVGFRILKVPDEILREVSQDILIKNTSEIPTTFLLTIDPPFFFRPHGSTTQQLV

Solvent-accessible surface area (backbone atoms only — not comparable to full-atom values): 9132 Å² total; per-residue (Å²): 131,78,71,56,49,79,46,62,46,68,83,74,85,86,74,61,94,97,59,85,82,84,66,49,79,47,78,48,62,88,54,68,45,77,46,75,50,73,52,73,43,68,46,68,70,68,98,76,74,56,74,42,80,77,47,75,44,84,46,76,50,79,42,77,65,78,39,71,47,56,40,60,74,77,79,79,86,86,81,89,83,58,88,97,59,81,86,71,95,79,88,79,86,70,50,77,40,77,75,38,99,53,95,73,87,84,88,86,84,71,64,84,98,53,80,89,75,64,90,89,64,79,82,81,75,90,130

Organism: Mesocestoides corti (NCBI:txid53468)

Foldseek 3Di:
DDQKDWDKPPPDDDDDPPDDDDMDIDIGGPDWDKDKDKDWDWDDDPPPPDTDTPDIDIDIDTDDDWDKDKPPVVDDDDDDDDPPDDDDDDDDDIDIDTPDPDDDDDDDDDDPPDDDDPPPDPDDDDD

Radius of gyration: 28.52 Å; Cα contacts (8 Å, |Δi|>4): 132; chains: 1; bounding box: 69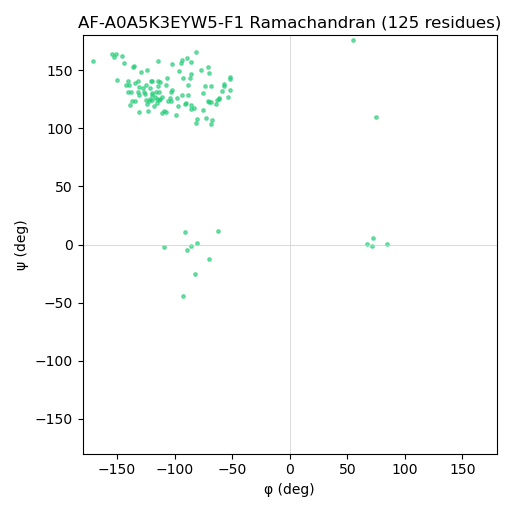×26×79 Å

pLDDT: mean 85.9, std 13.33, range [32.12, 96.12]

Mean predicted aligned error: 9.61 Å